Protein AF-A0A068F243-F1 (afdb_monomer_lite)

Secondary structure (DSSP, 8-state):
--HHHHHHHHHHHHHHHHHHHHHHHTT-HHHHHHHHHHHHHHHHHHHHHH-

Structure (mmCIF, N/CA/C/O backbone):
data_AF-A0A068F243-F1
#
_entry.id   AF-A0A068F243-F1
#
loop_
_atom_site.group_PDB
_atom_site.id
_atom_site.type_symbol
_atom_site.label_atom_id
_atom_site.label_alt_id
_atom_site.label_comp_id
_atom_site.label_asym_id
_atom_site.label_entity_id
_atom_site.label_seq_id
_atom_site.pdbx_PDB_ins_code
_atom_site.Cartn_x
_atom_site.Cartn_y
_atom_site.Cartn_z
_atom_site.occupancy
_atom_site.B_iso_or_equiv
_atom_site.auth_seq_id
_atom_site.auth_comp_id
_atom_site.auth_asym_id
_atom_site.auth_atom_id
_atom_site.pdbx_PDB_model_num
ATOM 1 N N . MET A 1 1 ? -9.976 2.553 17.493 1.00 73.62 1 MET A N 1
ATOM 2 C CA . MET A 1 1 ? -8.802 1.941 16.828 1.00 73.62 1 MET A CA 1
ATOM 3 C C . MET A 1 1 ? -7.696 1.776 17.865 1.00 73.62 1 MET A C 1
ATOM 5 O O . MET A 1 1 ? -7.410 2.747 18.556 1.00 73.62 1 MET A O 1
ATOM 9 N N . SER A 1 2 ? -7.140 0.574 18.058 1.00 91.62 2 SER A N 1
ATOM 10 C CA . SER A 1 2 ? -6.031 0.385 19.010 1.00 91.62 2 SER A CA 1
ATOM 11 C C . SER A 1 2 ? -4.733 0.964 18.440 1.00 91.62 2 SER A C 1
ATOM 13 O O . SER A 1 2 ? -4.566 1.026 17.220 1.00 91.62 2 SER A O 1
ATOM 15 N N . LYS A 1 3 ? -3.804 1.389 19.310 1.00 90.12 3 LYS A N 1
ATOM 16 C CA . LYS A 1 3 ? -2.511 1.956 18.881 1.00 90.12 3 LYS A CA 1
ATOM 17 C C . LYS A 1 3 ? -1.741 0.980 17.987 1.00 90.12 3 LYS A C 1
ATOM 19 O O . LYS A 1 3 ? -1.274 1.373 16.927 1.00 90.12 3 LYS A O 1
ATOM 24 N N . THR A 1 4 ? -1.712 -0.299 18.361 1.00 93.50 4 THR A N 1
ATOM 25 C CA . THR A 1 4 ? -1.080 -1.375 17.584 1.00 93.50 4 THR A CA 1
ATOM 26 C C . THR A 1 4 ? -1.665 -1.493 16.180 1.00 93.50 4 THR A C 1
ATOM 28 O O . THR A 1 4 ? -0.929 -1.564 15.200 1.00 93.50 4 THR A O 1
ATOM 31 N N . PHE A 1 5 ? -2.994 -1.4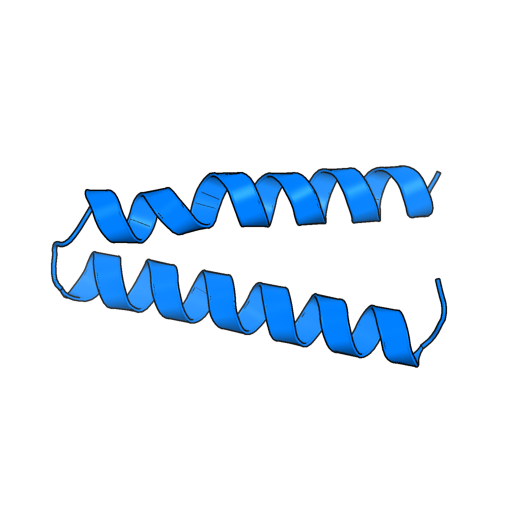66 16.066 1.00 92.25 5 PHE A N 1
ATOM 32 C CA . PHE A 1 5 ? -3.663 -1.557 14.773 1.00 92.25 5 PHE A CA 1
ATOM 33 C C . PHE A 1 5 ? -3.401 -0.315 13.906 1.00 92.25 5 PHE A C 1
ATOM 35 O O . PHE A 1 5 ? -3.205 -0.429 12.698 1.00 92.25 5 PHE A O 1
ATOM 42 N N . ALA A 1 6 ? -3.339 0.873 14.516 1.00 93.00 6 ALA A N 1
ATOM 43 C CA . ALA A 1 6 ? -2.967 2.096 13.810 1.00 93.00 6 ALA A CA 1
ATOM 44 C C . ALA A 1 6 ? -1.535 2.045 13.266 1.00 93.00 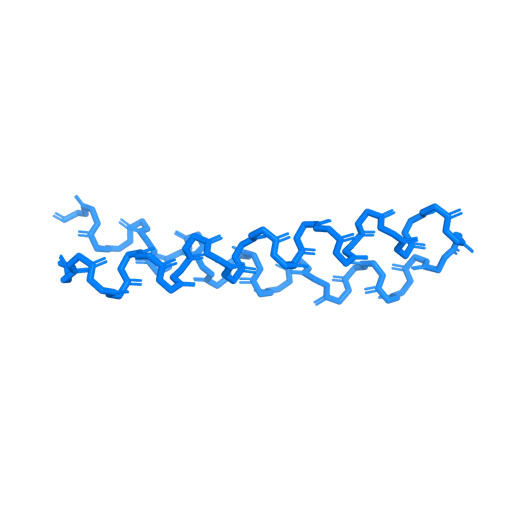6 ALA A C 1
ATOM 46 O O . ALA A 1 6 ? -1.320 2.383 12.104 1.00 93.00 6 ALA A O 1
ATOM 47 N N . SER A 1 7 ? -0.579 1.560 14.060 1.00 95.75 7 SER A N 1
ATOM 48 C CA . SER A 1 7 ? 0.798 1.352 13.605 1.00 95.75 7 SER A CA 1
ATOM 49 C C . SER A 1 7 ? 0.868 0.384 12.422 1.00 95.75 7 SER A C 1
ATOM 51 O O . SER A 1 7 ? 1.552 0.676 11.444 1.00 95.75 7 SER A O 1
ATOM 53 N N . PHE A 1 8 ? 0.119 -0.722 12.465 1.00 95.38 8 PHE A N 1
ATOM 54 C CA . PHE A 1 8 ? 0.058 -1.674 11.353 1.00 95.38 8 PHE A CA 1
ATOM 55 C C . PHE A 1 8 ? -0.505 -1.040 10.072 1.00 95.38 8 PHE A C 1
ATOM 57 O O . PHE A 1 8 ? 0.072 -1.200 9.000 1.00 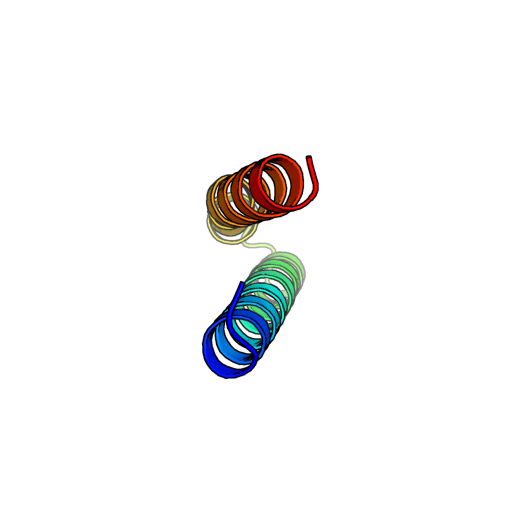95.38 8 PHE A O 1
ATOM 64 N N . MET A 1 9 ? -1.588 -0.266 10.183 1.00 94.62 9 MET A N 1
ATOM 65 C CA . MET A 1 9 ? -2.177 0.443 9.041 1.00 94.62 9 MET A CA 1
ATOM 66 C C . MET A 1 9 ? -1.216 1.460 8.422 1.00 94.62 9 MET A C 1
ATOM 68 O O . MET A 1 9 ? -1.132 1.557 7.202 1.00 94.62 9 MET A O 1
ATOM 72 N N . ILE A 1 10 ? -0.465 2.193 9.246 1.00 95.75 10 ILE A N 1
ATOM 73 C CA . ILE A 1 10 ? 0.546 3.138 8.755 1.00 95.75 10 ILE A CA 1
ATOM 74 C C . ILE A 1 10 ? 1.636 2.395 7.976 1.00 95.75 10 ILE A C 1
ATOM 76 O O . ILE A 1 10 ? 1.965 2.802 6.864 1.00 95.75 10 ILE A O 1
ATOM 80 N N . LEU A 1 11 ? 2.158 1.291 8.521 1.00 97.62 11 LEU A N 1
ATOM 81 C CA . LEU A 1 11 ? 3.162 0.472 7.833 1.00 97.62 11 LEU A CA 1
ATOM 82 C C . LEU A 1 11 ? 2.632 -0.070 6.501 1.00 97.62 11 LEU A C 1
ATOM 84 O O . LEU A 1 11 ? 3.322 0.032 5.491 1.00 97.62 11 LEU A O 1
ATOM 88 N N . LEU A 1 12 ? 1.391 -0.563 6.477 1.00 96.38 12 LEU A N 1
ATOM 89 C CA . LEU A 1 12 ? 0.740 -1.044 5.260 1.00 96.38 12 LEU A CA 1
ATOM 90 C C . LEU A 1 12 ? 0.647 0.052 4.187 1.00 96.38 12 LEU A C 1
ATOM 92 O O . LEU A 1 12 ? 0.985 -0.192 3.030 1.00 96.38 12 LEU A O 1
ATOM 96 N N . VAL A 1 13 ? 0.219 1.263 4.559 1.00 97.56 13 VAL A N 1
ATOM 97 C CA . VAL A 1 13 ? 0.128 2.399 3.625 1.00 97.56 13 VAL A CA 1
ATOM 98 C C . VAL A 1 13 ? 1.499 2.759 3.068 1.00 97.56 13 VAL A C 1
ATOM 100 O O . VAL A 1 13 ? 1.627 2.942 1.859 1.00 97.56 13 VAL A O 1
ATOM 103 N N . ILE A 1 14 ? 2.525 2.822 3.921 1.00 98.31 14 ILE A N 1
ATOM 104 C CA . ILE A 1 14 ? 3.899 3.097 3.484 1.00 98.31 14 ILE A CA 1
ATOM 105 C C . ILE A 1 14 ? 4.344 2.038 2.470 1.00 98.31 14 ILE A C 1
ATOM 107 O O . ILE A 1 14 ? 4.807 2.398 1.391 1.00 98.31 14 ILE A O 1
ATOM 111 N N . SER A 1 15 ? 4.135 0.749 2.757 1.00 97.88 15 SER A N 1
ATOM 112 C CA . SER A 1 15 ? 4.484 -0.335 1.832 1.00 97.88 15 SER A CA 1
ATOM 113 C C . SER A 1 15 ? 3.764 -0.223 0.486 1.00 97.88 15 SER A C 1
ATOM 115 O O . SER A 1 15 ? 4.406 -0.374 -0.551 1.00 97.88 15 SER A O 1
ATOM 117 N N . LEU A 1 16 ? 2.461 0.077 0.483 1.00 97.81 16 LEU A N 1
ATOM 118 C CA . LEU A 1 16 ? 1.675 0.234 -0.747 1.00 97.81 16 LEU A CA 1
ATOM 119 C C . LEU A 1 16 ? 2.160 1.418 -1.590 1.00 97.81 16 LEU A C 1
ATOM 121 O O . LEU A 1 16 ? 2.320 1.281 -2.802 1.00 97.81 16 LEU A O 1
ATOM 125 N N . VAL A 1 17 ? 2.428 2.561 -0.953 1.00 97.88 17 VAL A N 1
ATOM 126 C CA . VAL A 1 17 ? 2.922 3.763 -1.639 1.00 97.88 17 VAL A CA 1
ATOM 127 C C . VAL A 1 17 ? 4.326 3.531 -2.191 1.00 97.88 17 VAL A C 1
ATOM 129 O O . VAL A 1 17 ? 4.573 3.833 -3.359 1.00 97.88 17 VAL A O 1
ATOM 132 N N . SER A 1 18 ? 5.238 2.963 -1.398 1.00 98.12 18 SER A N 1
ATOM 133 C CA . SER A 1 18 ? 6.594 2.643 -1.852 1.00 98.12 18 SER A CA 1
ATOM 134 C C . SER A 1 18 ? 6.581 1.644 -3.008 1.00 98.12 18 SER A C 1
ATOM 136 O O . SER A 1 18 ? 7.269 1.865 -4.001 1.00 98.12 18 SER A O 1
ATOM 138 N N . PHE A 1 19 ? 5.762 0.591 -2.923 1.00 98.00 19 PHE A N 1
ATOM 139 C CA . PHE A 1 19 ? 5.603 -0.385 -4.000 1.00 98.00 19 PHE A CA 1
ATOM 140 C C . PHE A 1 19 ? 5.059 0.259 -5.277 1.00 98.00 19 PHE A C 1
ATOM 142 O O . PHE A 1 19 ? 5.678 0.127 -6.331 1.00 98.00 19 PHE A O 1
ATOM 149 N N . GLY A 1 20 ? 3.945 0.992 -5.189 1.00 97.94 20 GLY A N 1
ATOM 150 C CA . GLY A 1 20 ? 3.354 1.659 -6.348 1.00 97.94 20 GLY A CA 1
ATOM 151 C C . GLY A 1 20 ? 4.337 2.629 -7.005 1.00 97.94 20 GLY A C 1
ATOM 152 O O . GLY A 1 20 ? 4.515 2.600 -8.218 1.00 97.94 20 GLY A O 1
ATOM 153 N N . THR A 1 21 ? 5.055 3.416 -6.199 1.00 97.81 21 THR A N 1
ATOM 154 C CA . THR A 1 21 ? 6.071 4.366 -6.682 1.00 97.81 21 THR A CA 1
ATOM 155 C C . THR A 1 21 ? 7.238 3.654 -7.368 1.00 97.81 21 THR A C 1
ATOM 157 O O . THR A 1 21 ? 7.675 4.081 -8.434 1.00 97.81 21 THR A O 1
ATOM 160 N N . TRP A 1 22 ? 7.720 2.545 -6.800 1.00 98.38 22 TRP A N 1
ATOM 161 C CA . TRP A 1 22 ? 8.781 1.740 -7.408 1.00 98.38 22 TRP A CA 1
ATOM 162 C C . TRP A 1 22 ? 8.348 1.142 -8.751 1.00 98.38 22 TRP A C 1
ATOM 164 O O . TRP A 1 22 ? 9.090 1.210 -9.727 1.00 98.38 22 TRP A O 1
ATOM 174 N N . GLN A 1 23 ? 7.126 0.613 -8.835 1.00 98.31 23 GLN A N 1
ATOM 175 C CA . GLN A 1 23 ? 6.586 0.077 -10.088 1.00 98.31 23 GLN A CA 1
ATOM 176 C C . GLN A 1 23 ? 6.395 1.168 -11.151 1.00 98.31 23 GLN A C 1
ATOM 178 O O . GLN A 1 23 ? 6.703 0.932 -12.318 1.00 98.31 23 GLN A O 1
ATOM 183 N N . LEU A 1 24 ? 5.969 2.376 -10.757 1.00 97.56 24 LEU A N 1
ATOM 184 C CA . LEU A 1 24 ? 5.913 3.530 -11.663 1.00 97.56 24 LEU A CA 1
ATOM 185 C C . LEU A 1 24 ? 7.300 3.897 -12.196 1.00 97.56 24 LEU A C 1
ATOM 187 O O . LEU A 1 24 ? 7.440 4.149 -13.390 1.00 97.56 24 LEU A O 1
ATOM 191 N N . PHE A 1 25 ? 8.326 3.886 -11.339 1.00 97.38 25 PHE A N 1
ATOM 192 C CA . PHE A 1 25 ? 9.706 4.144 -11.754 1.00 97.38 25 PHE A CA 1
ATOM 193 C C . PHE A 1 25 ? 10.218 3.102 -12.762 1.00 97.38 25 PHE A C 1
ATOM 195 O O . PHE A 1 25 ? 10.928 3.448 -13.702 1.00 97.38 25 PHE A O 1
ATOM 202 N N . LEU A 1 26 ? 9.808 1.840 -12.613 1.00 97.88 26 LEU A N 1
ATOM 203 C CA . LEU A 1 26 ? 10.109 0.765 -13.563 1.00 97.88 26 LEU A CA 1
ATOM 204 C C . LEU A 1 26 ? 9.257 0.807 -14.847 1.00 97.88 26 LEU A C 1
ATOM 206 O O . LEU A 1 26 ? 9.453 -0.026 -15.729 1.00 97.88 26 LEU A O 1
ATOM 210 N N . GLY A 1 27 ? 8.298 1.733 -14.961 1.00 97.44 27 GLY A N 1
ATOM 211 C CA . GLY A 1 27 ? 7.361 1.803 -16.087 1.00 97.44 27 GLY A CA 1
ATOM 212 C C . GLY A 1 27 ? 6.281 0.713 -16.081 1.00 97.44 27 GLY A C 1
ATOM 213 O O . GLY A 1 27 ? 5.555 0.562 -17.063 1.00 97.44 27 GLY A O 1
ATOM 214 N N . ASN A 1 28 ? 6.142 -0.045 -14.988 1.00 97.31 28 ASN A N 1
ATOM 215 C CA . ASN A 1 28 ? 5.142 -1.100 -14.848 1.00 97.31 28 ASN A CA 1
ATOM 216 C C . ASN A 1 28 ? 3.827 -0.536 -14.287 1.00 97.31 28 ASN A C 1
ATOM 218 O O . ASN A 1 28 ? 3.524 -0.639 -13.094 1.00 97.31 28 ASN A O 1
ATOM 222 N N . PHE A 1 29 ? 3.041 0.085 -15.167 1.00 95.00 29 PHE A N 1
ATOM 223 C CA . PHE A 1 29 ? 1.783 0.735 -14.794 1.00 95.00 29 PHE A CA 1
ATOM 224 C C . PHE A 1 29 ? 0.744 -0.234 -14.230 1.00 95.00 29 PHE A C 1
ATOM 226 O O . PHE A 1 29 ? 0.053 0.120 -13.279 1.00 95.00 29 PHE A O 1
ATOM 233 N N . GLU A 1 30 ? 0.646 -1.450 -14.766 1.00 95.81 30 GLU A N 1
ATOM 234 C CA . GLU A 1 30 ? -0.313 -2.452 -14.290 1.00 95.81 30 GLU A CA 1
AT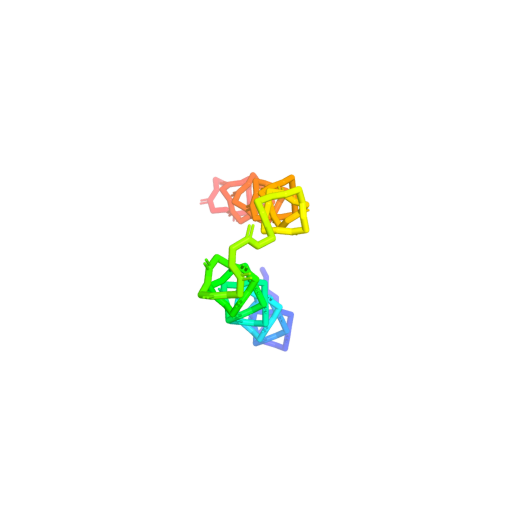OM 235 C C . GLU A 1 30 ? -0.035 -2.829 -12.829 1.00 95.81 30 GLU A C 1
ATOM 237 O O . GLU A 1 30 ? -0.923 -2.748 -11.973 1.00 95.81 30 GLU A O 1
ATOM 242 N N . ALA A 1 31 ? 1.227 -3.136 -12.508 1.00 95.69 31 ALA A N 1
ATOM 243 C CA . ALA A 1 31 ? 1.620 -3.435 -11.138 1.00 95.69 31 ALA A CA 1
ATOM 244 C C . ALA A 1 31 ? 1.468 -2.213 -10.222 1.00 95.69 31 ALA A C 1
ATOM 246 O O . ALA A 1 31 ? 0.983 -2.354 -9.101 1.00 95.69 31 ALA A O 1
ATOM 247 N N . ALA A 1 32 ? 1.808 -1.007 -10.683 1.00 96.88 32 ALA A N 1
ATOM 248 C CA . ALA A 1 32 ? 1.592 0.210 -9.904 1.00 96.88 32 ALA A CA 1
ATOM 249 C C . ALA A 1 32 ? 0.108 0.421 -9.555 1.00 96.88 32 ALA A C 1
ATOM 251 O O . ALA A 1 32 ? -0.227 0.670 -8.392 1.00 96.88 32 ALA A O 1
ATOM 252 N N . PHE A 1 33 ? -0.791 0.261 -10.530 1.00 96.06 33 PHE A N 1
ATOM 253 C CA . PHE A 1 33 ? -2.233 0.419 -10.335 1.00 96.06 33 PHE A CA 1
ATOM 254 C C . PHE A 1 33 ? -2.834 -0.638 -9.412 1.00 96.06 33 PHE A C 1
ATOM 256 O O . PHE A 1 33 ? -3.817 -0.346 -8.728 1.00 96.06 33 PHE A O 1
ATOM 263 N N . SER A 1 34 ? -2.216 -1.817 -9.304 1.00 96.06 34 SER A N 1
ATOM 264 C CA . SER A 1 34 ? -2.650 -2.836 -8.343 1.00 96.06 34 SER A CA 1
ATOM 265 C C . SER A 1 34 ? -2.629 -2.340 -6.890 1.00 96.06 34 SER A C 1
ATOM 267 O O . SER A 1 34 ? -3.395 -2.843 -6.077 1.00 96.06 34 SER A O 1
ATOM 269 N N . SER A 1 35 ? -1.831 -1.313 -6.558 1.00 96.62 35 SER A N 1
ATOM 270 C CA . SER A 1 35 ? -1.800 -0.711 -5.214 1.00 96.62 35 SER A CA 1
ATOM 271 C C . SER A 1 35 ? -3.042 0.135 -4.880 1.00 96.62 35 SER A C 1
ATOM 273 O O . SER A 1 35 ? -3.390 0.294 -3.706 1.00 96.62 35 SER A O 1
ATOM 275 N N . VAL A 1 36 ? -3.750 0.652 -5.892 1.00 95.75 36 VAL A N 1
ATOM 276 C CA . VAL A 1 36 ? -4.845 1.625 -5.727 1.00 95.75 36 VAL A CA 1
ATOM 277 C C . VAL A 1 36 ? -6.064 1.040 -4.998 1.00 95.75 36 VAL A C 1
ATOM 279 O O . VAL A 1 36 ? -6.518 1.674 -4.041 1.00 95.75 36 VAL A O 1
ATOM 282 N N . PRO A 1 37 ? -6.595 -0.150 -5.353 1.00 96.69 37 PRO A N 1
ATOM 283 C CA . PRO A 1 37 ? -7.710 -0.755 -4.623 1.00 96.69 37 PRO A CA 1
ATOM 284 C C . PRO A 1 37 ? -7.421 -0.938 -3.127 1.00 96.69 37 PRO A C 1
ATOM 286 O O . PRO A 1 37 ? -8.296 -0.694 -2.296 1.00 96.69 37 PRO A O 1
ATOM 289 N N . PHE A 1 38 ? -6.186 -1.302 -2.766 1.00 96.44 38 PHE A N 1
ATOM 290 C CA . PHE A 1 38 ? -5.786 -1.464 -1.366 1.00 96.44 38 PHE A CA 1
ATOM 291 C C . PHE A 1 38 ? -5.731 -0.123 -0.629 1.00 96.44 38 PHE A C 1
ATOM 293 O O . PHE A 1 38 ? -6.240 -0.016 0.487 1.00 96.44 38 PHE A O 1
ATOM 300 N N . LEU A 1 39 ? -5.180 0.921 -1.256 1.00 96.50 39 LEU A N 1
ATOM 301 C CA . LEU A 1 39 ? -5.172 2.273 -0.685 1.00 96.50 39 LEU A CA 1
ATOM 302 C C . LEU A 1 39 ? -6.595 2.812 -0.479 1.00 96.50 39 LEU A C 1
ATOM 304 O O . LEU A 1 39 ? -6.883 3.408 0.561 1.00 96.50 39 LEU A O 1
ATOM 308 N N . LEU A 1 40 ? -7.505 2.556 -1.425 1.00 96.94 40 LEU A N 1
ATOM 309 C CA . LEU A 1 40 ? -8.922 2.902 -1.287 1.00 96.94 40 LEU A CA 1
ATOM 310 C C . LEU A 1 40 ? -9.580 2.149 -0.128 1.00 96.94 40 LEU A C 1
ATOM 312 O O . LEU A 1 40 ? -10.282 2.767 0.674 1.00 96.94 40 LEU A O 1
ATOM 316 N N . ALA A 1 41 ? -9.330 0.844 0.001 1.00 95.75 41 ALA A N 1
ATOM 317 C CA . ALA A 1 41 ? -9.848 0.049 1.111 1.00 95.75 41 ALA A CA 1
ATOM 318 C C . ALA A 1 41 ? -9.384 0.606 2.467 1.00 95.75 41 ALA A C 1
ATOM 320 O O . ALA A 1 41 ? -10.207 0.798 3.365 1.00 95.75 41 ALA A O 1
ATOM 321 N N . VAL A 1 42 ? -8.097 0.950 2.594 1.00 94.69 42 VAL A N 1
ATOM 322 C CA . VAL A 1 42 ? -7.560 1.586 3.808 1.00 94.69 42 VAL A CA 1
ATOM 323 C C . VAL A 1 42 ? -8.219 2.945 4.057 1.00 94.69 42 VAL A C 1
ATOM 325 O O . VAL A 1 42 ? -8.626 3.224 5.185 1.00 94.69 42 VAL A O 1
ATOM 328 N N . TYR A 1 43 ? -8.384 3.777 3.026 1.00 94.50 43 TYR A N 1
ATOM 329 C CA . TYR A 1 43 ? -9.046 5.077 3.155 1.00 94.50 43 TYR A CA 1
ATOM 330 C C . TYR A 1 43 ? -10.481 4.945 3.676 1.00 94.50 43 TYR A C 1
ATOM 332 O O . TYR A 1 43 ? -10.842 5.611 4.649 1.00 94.50 43 TYR A O 1
ATOM 340 N N . PHE A 1 44 ? -11.298 4.081 3.064 1.00 95.19 44 PHE A N 1
ATOM 341 C CA . PHE A 1 44 ? -12.679 3.873 3.501 1.00 95.19 44 PHE A CA 1
ATOM 342 C C . PHE A 1 44 ? -12.741 3.300 4.912 1.00 95.19 44 PHE A C 1
ATOM 344 O O . PHE A 1 44 ? -13.523 3.792 5.723 1.00 95.19 44 PHE A O 1
ATOM 351 N N . PHE A 1 45 ? -11.880 2.332 5.230 1.00 91.25 45 PHE A N 1
ATOM 352 C CA . PHE A 1 45 ? -11.779 1.771 6.570 1.00 91.25 45 PHE A CA 1
ATOM 353 C C . PHE A 1 45 ? -11.490 2.868 7.606 1.00 91.25 45 PHE A C 1
ATOM 355 O O . PHE A 1 45 ? -12.257 3.057 8.548 1.00 91.25 45 PHE A O 1
ATOM 362 N N . VAL A 1 46 ? -10.434 3.661 7.405 1.00 90.62 46 VAL A N 1
ATOM 363 C CA . VAL A 1 46 ? -10.058 4.738 8.335 1.00 90.62 46 VAL A CA 1
ATOM 364 C C . VAL A 1 46 ? -11.149 5.810 8.423 1.00 90.62 46 VAL A C 1
ATOM 366 O O . VAL A 1 46 ? -11.450 6.296 9.514 1.00 90.62 46 VAL A O 1
ATOM 369 N N . LYS A 1 47 ? -11.779 6.164 7.297 1.00 91.06 47 LYS A N 1
ATOM 370 C CA . LYS A 1 47 ? -12.870 7.147 7.247 1.00 91.06 47 LYS A CA 1
ATOM 371 C C . LYS A 1 47 ? -14.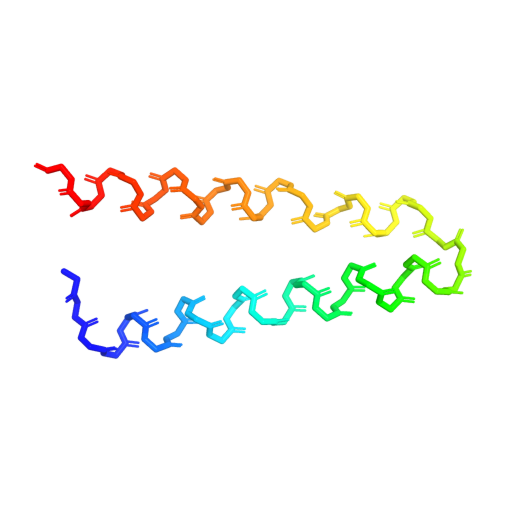091 6.698 8.049 1.00 91.06 47 LYS A C 1
ATOM 373 O O . LYS A 1 47 ? -14.671 7.525 8.746 1.00 91.06 47 LYS A O 1
ATOM 378 N N . VAL A 1 48 ? -14.467 5.421 7.964 1.00 87.88 48 VAL A N 1
ATOM 379 C CA . VAL A 1 48 ? -15.577 4.853 8.745 1.00 87.88 48 VAL A CA 1
ATOM 380 C C . VAL A 1 48 ? -15.251 4.875 10.238 1.00 87.88 48 VAL A C 1
ATOM 382 O O . VAL A 1 48 ? -16.097 5.279 11.019 1.00 87.88 48 VAL A O 1
ATOM 385 N N . TYR A 1 49 ? -14.020 4.539 10.632 1.00 80.81 49 TYR A N 1
ATOM 386 C CA . TYR A 1 49 ? -13.597 4.553 12.041 1.00 80.81 49 TYR A CA 1
ATOM 387 C C . TYR A 1 49 ? -13.478 5.945 12.676 1.00 80.81 49 TYR A C 1
ATOM 389 O O . TYR A 1 49 ? -13.405 6.043 13.901 1.00 80.81 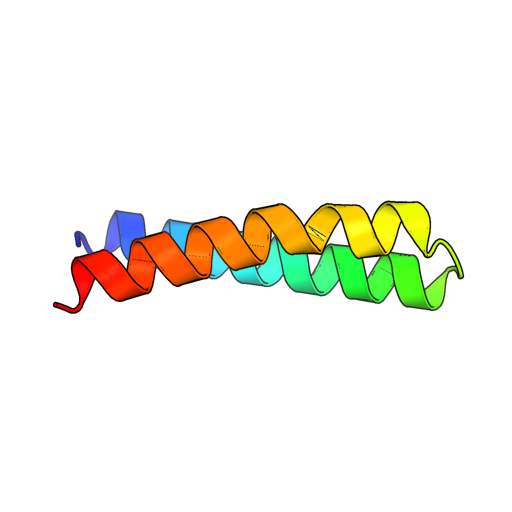49 TYR A O 1
ATOM 397 N N . ARG A 1 50 ? -13.365 7.007 11.870 1.00 76.06 50 ARG A N 1
ATOM 398 C CA . ARG A 1 50 ? -13.295 8.394 12.356 1.00 76.06 50 ARG A CA 1
ATOM 399 C C . ARG A 1 50 ? -14.680 8.998 12.616 1.00 76.06 50 ARG A C 1
ATOM 401 O O . ARG A 1 50 ? -14.757 10.004 13.318 1.00 76.06 50 ARG A O 1
ATOM 408 N N . LYS A 1 51 ? -15.724 8.442 11.999 1.00 55.19 51 LYS A N 1
ATOM 409 C CA . LYS A 1 51 ? -17.120 8.835 12.212 1.00 55.19 51 LYS A CA 1
ATOM 410 C C . LYS A 1 51 ? -17.648 8.224 13.504 1.00 55.19 51 LYS A C 1
ATOM 412 O O . LYS A 1 51 ? -18.468 8.915 14.139 1.00 55.19 51 LYS A O 1
#

Sequence (51 aa):
MSKTFASFMILLVISLVSFGTWQLFLGNFEAAFSSVPFLLAVYFFVKVYRK

Radius of gyration: 12.49 Å; chains: 1; bounding box: 27×12×35 Å

Foldseek 3Di:
DDPVVVVVLVVLVVVLVVQLVVCVVVVNNVRNCVSVVVVVVSVVVVVVVVD

Organism: Geotalea daltonii (strain DSM 22248 / JCM 15807 / FRC-32) (NCBI:txid316067)

pLDDT: mean 93.78, std 7.46, range [55.19, 98.38]